Protein AF-A0A6C0C9S0-F1 (afdb_monomer_lite)

Foldseek 3Di:
DDPDDPVNVQVVLVPDPAPVVLVVQLPPDPVSVVCNLVHQGADEDECVVCVPPPSLLSYLAYEDEDQDQDDDLSHQAYEYEQPRADAHPDDRPNHPHYYYHNNHDDDHPDDD

Structure (mmCIF, N/CA/C/O backbone):
data_AF-A0A6C0C9S0-F1
#
_entry.id   AF-A0A6C0C9S0-F1
#
loop_
_atom_site.group_PDB
_atom_site.id
_atom_site.type_symbol
_atom_site.label_atom_id
_atom_site.label_alt_id
_atom_site.label_comp_id
_atom_site.label_asym_id
_atom_site.label_entity_id
_atom_site.label_seq_id
_atom_site.pdbx_PDB_ins_code
_atom_site.Cartn_x
_atom_site.Cartn_y
_atom_site.Cartn_z
_atom_site.occupancy
_atom_site.B_iso_or_equiv
_atom_site.auth_seq_id
_atom_site.auth_comp_id
_atom_site.auth_asym_id
_atom_site.auth_atom_id
_atom_site.pdbx_PDB_model_num
ATOM 1 N N . MET A 1 1 ? -24.885 -0.537 30.650 1.00 40.78 1 MET A N 1
ATOM 2 C CA . MET A 1 1 ? -24.247 -0.160 29.371 1.00 40.78 1 MET A CA 1
ATOM 3 C C . MET A 1 1 ? -23.086 -1.124 29.166 1.00 40.78 1 MET A C 1
ATOM 5 O O . MET A 1 1 ? -22.119 -1.033 29.907 1.00 40.78 1 MET A O 1
ATOM 9 N N . LEU A 1 2 ? -23.234 -2.134 28.303 1.00 43.31 2 LEU A N 1
ATOM 10 C CA . LEU A 1 2 ? -22.177 -3.126 28.064 1.00 43.31 2 LEU A CA 1
ATOM 11 C C . LEU A 1 2 ? -20.999 -2.413 27.387 1.00 43.31 2 LEU A C 1
ATOM 13 O O . LEU A 1 2 ? -21.129 -1.964 26.250 1.00 43.31 2 LEU A O 1
ATOM 17 N N . SER A 1 3 ? -19.872 -2.255 28.081 1.00 62.19 3 SER A N 1
ATOM 18 C CA . SER A 1 3 ? -18.645 -1.822 27.422 1.00 62.19 3 SER A CA 1
ATOM 19 C C . SER A 1 3 ? -18.107 -3.009 26.624 1.00 62.19 3 SER A C 1
ATOM 21 O O . SER A 1 3 ? -17.521 -3.933 27.179 1.00 62.19 3 SER A O 1
ATOM 23 N N . LEU A 1 4 ? -18.309 -3.009 25.304 1.00 68.12 4 LEU A N 1
ATOM 24 C CA . LEU A 1 4 ? -17.503 -3.883 24.453 1.00 68.12 4 LEU A CA 1
ATOM 25 C C . LEU A 1 4 ? -16.033 -3.494 24.654 1.00 68.12 4 LEU A C 1
ATOM 27 O O . LEU A 1 4 ? -15.679 -2.307 24.574 1.00 68.12 4 LEU A O 1
ATOM 31 N N . CYS A 1 5 ? -15.181 -4.479 24.941 1.00 84.81 5 CYS A N 1
ATOM 32 C CA . CYS A 1 5 ? -13.749 -4.234 24.974 1.00 84.81 5 CYS A CA 1
ATOM 33 C C 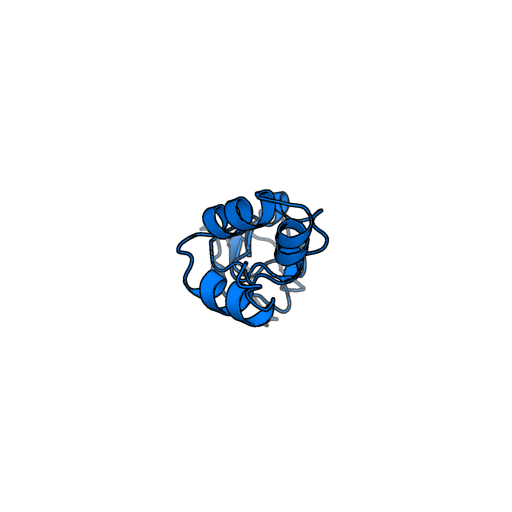. CYS A 1 5 ? -13.261 -3.918 23.552 1.00 84.81 5 CYS A C 1
ATOM 35 O O . CYS A 1 5 ? -13.879 -4.292 22.551 1.00 84.81 5 CYS A O 1
ATOM 37 N N . GLN A 1 6 ? -12.161 -3.172 23.465 1.00 84.69 6 GLN A N 1
ATOM 38 C CA . GLN A 1 6 ? -11.611 -2.725 22.188 1.00 84.69 6 GLN A CA 1
ATOM 39 C C . GLN A 1 6 ? -11.316 -3.900 21.244 1.00 84.69 6 GLN A C 1
ATOM 41 O O . GLN A 1 6 ? -11.568 -3.792 20.047 1.00 84.69 6 GLN A O 1
ATOM 46 N N . ASP A 1 7 ? -10.865 -5.024 21.794 1.00 87.19 7 ASP A N 1
ATOM 47 C CA . ASP A 1 7 ? -10.511 -6.216 21.026 1.00 87.19 7 ASP A CA 1
ATOM 48 C C . ASP A 1 7 ? -11.737 -6.864 20.374 1.00 87.19 7 ASP A C 1
ATOM 50 O O . ASP A 1 7 ? -11.671 -7.271 19.217 1.00 87.19 7 ASP A O 1
ATOM 54 N N . THR A 1 8 ? -12.892 -6.875 21.053 1.00 90.44 8 THR A N 1
ATOM 55 C CA . THR A 1 8 ? -14.149 -7.349 20.454 1.00 90.44 8 THR A CA 1
ATOM 56 C C . THR A 1 8 ? -14.569 -6.475 19.277 1.00 90.44 8 THR A C 1
ATOM 58 O O . THR A 1 8 ? -15.018 -6.996 18.260 1.00 90.44 8 THR A O 1
ATOM 61 N N . ILE A 1 9 ? -14.406 -5.151 19.378 1.00 90.12 9 ILE A N 1
ATOM 62 C CA . ILE A 1 9 ? -14.754 -4.239 18.277 1.00 90.12 9 ILE A CA 1
ATOM 63 C C . ILE A 1 9 ? -13.817 -4.460 17.087 1.00 90.12 9 ILE A C 1
ATOM 65 O O . ILE A 1 9 ? -14.289 -4.496 15.955 1.00 90.12 9 ILE A O 1
ATOM 69 N N . LEU A 1 10 ? -12.514 -4.637 17.330 1.00 91.00 10 LEU A N 1
ATOM 70 C CA . LEU A 1 10 ? -11.552 -4.951 16.270 1.00 91.00 10 LEU A CA 1
ATOM 71 C C . LEU A 1 10 ? -11.890 -6.281 15.590 1.00 91.00 10 LEU A C 1
ATOM 73 O O . LEU A 1 10 ? -11.921 -6.335 14.366 1.00 91.00 10 LEU A O 1
ATOM 77 N N . TYR A 1 11 ? -12.230 -7.312 16.367 1.00 91.69 11 TYR A N 1
ATOM 78 C CA . TYR A 1 11 ? -12.656 -8.604 15.832 1.00 91.69 11 TYR A CA 1
ATOM 79 C C . TYR A 1 11 ? -13.911 -8.484 14.958 1.00 91.69 11 TYR A C 1
ATOM 81 O O . TYR A 1 11 ? -13.922 -8.980 13.836 1.00 91.69 11 TYR A O 1
ATOM 89 N N . ILE A 1 12 ? -14.945 -7.771 15.421 1.00 91.31 12 ILE A N 1
ATOM 90 C CA . ILE A 1 12 ? -16.156 -7.512 14.623 1.00 91.31 12 ILE A CA 1
ATOM 91 C C . ILE A 1 12 ? -15.811 -6.723 13.352 1.00 91.31 12 ILE A C 1
ATOM 93 O O . ILE A 1 12 ? -16.332 -7.023 12.278 1.00 91.31 12 ILE A O 1
ATOM 97 N N . ALA A 1 13 ? -14.918 -5.736 13.454 1.00 92.44 13 ALA A N 1
ATOM 98 C CA . ALA A 1 13 ? -14.524 -4.900 12.329 1.00 92.44 13 ALA A CA 1
ATOM 99 C C . ALA A 1 13 ? -13.803 -5.676 11.215 1.00 92.44 13 ALA A C 1
ATOM 101 O O . ALA A 1 13 ? -13.809 -5.215 10.075 1.00 92.44 13 ALA A O 1
ATOM 102 N N . GLU A 1 14 ? -13.218 -6.845 11.493 1.00 93.19 14 GLU A N 1
ATOM 103 C CA . GLU A 1 14 ? -12.652 -7.711 10.448 1.00 93.19 14 GLU A CA 1
ATOM 104 C C . GLU A 1 14 ? -13.711 -8.336 9.534 1.00 93.19 14 GLU A C 1
ATOM 106 O O . GLU A 1 14 ? -13.411 -8.661 8.388 1.00 93.19 14 GLU A O 1
ATOM 111 N N . TYR A 1 15 ? -14.962 -8.416 9.988 1.00 93.62 15 TYR A N 1
ATOM 112 C CA . TYR A 1 15 ? -16.089 -8.896 9.185 1.00 93.62 15 TYR A CA 1
ATOM 113 C C . TYR A 1 15 ? -16.831 -7.771 8.448 1.00 93.62 15 TYR A C 1
ATOM 115 O O . TYR A 1 15 ? -17.810 -8.039 7.750 1.00 93.62 15 TYR A O 1
ATOM 123 N N . LEU A 1 16 ? -16.390 -6.512 8.578 1.00 93.69 16 LEU A N 1
ATOM 124 C CA . LEU A 1 16 ? -16.966 -5.412 7.807 1.00 93.69 16 LEU A CA 1
ATOM 125 C C . LEU A 1 16 ? -16.566 -5.524 6.325 1.00 93.69 16 LEU A C 1
ATOM 127 O O . LEU A 1 16 ? -15.377 -5.681 6.031 1.00 93.69 16 LEU A O 1
ATOM 131 N N . PRO A 1 17 ? -17.527 -5.418 5.387 1.00 89.69 17 PRO A N 1
ATOM 132 C CA . PRO A 1 17 ? -17.298 -5.796 3.996 1.00 89.69 17 PRO A CA 1
ATOM 133 C C . PRO A 1 17 ? -16.407 -4.812 3.230 1.00 89.69 17 PRO A C 1
ATOM 135 O O . PRO A 1 17 ? -15.730 -5.217 2.284 1.00 89.69 17 PRO A O 1
ATOM 138 N N . SER A 1 18 ? -16.372 -3.532 3.613 1.00 93.56 18 SER A N 1
ATOM 139 C CA . SER A 1 18 ? -15.561 -2.524 2.930 1.00 93.56 18 SER A CA 1
ATOM 140 C C . SER A 1 18 ? -14.743 -1.644 3.878 1.00 93.56 18 SER A C 1
ATOM 142 O O . SER A 1 18 ? -15.046 -1.474 5.060 1.00 93.56 18 SER A O 1
ATOM 14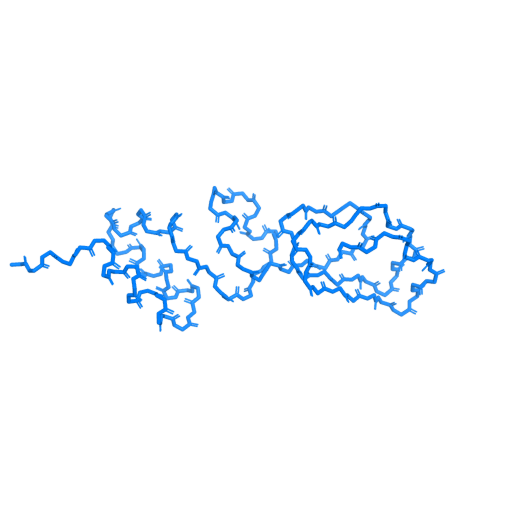4 N N . ASN A 1 19 ? -13.708 -1.001 3.325 1.00 94.25 19 ASN A N 1
ATOM 145 C CA . ASN A 1 19 ? -12.947 0.027 4.040 1.00 94.25 19 ASN A CA 1
ATOM 146 C C . ASN A 1 19 ? -13.849 1.191 4.489 1.00 94.25 19 ASN A C 1
ATOM 148 O O . ASN A 1 19 ? -13.599 1.779 5.539 1.00 94.25 19 ASN A O 1
ATOM 152 N N . ASN A 1 20 ? -14.899 1.502 3.719 1.00 94.06 20 ASN A N 1
ATOM 153 C CA . ASN A 1 20 ? -15.843 2.571 4.035 1.00 94.06 20 ASN A CA 1
ATOM 154 C C . ASN A 1 20 ? -16.657 2.249 5.286 1.00 94.06 20 ASN A C 1
ATOM 156 O O . ASN A 1 20 ? -16.859 3.137 6.105 1.00 94.06 20 ASN A O 1
ATOM 160 N N . ASP A 1 21 ? -17.040 0.988 5.487 1.00 95.56 21 ASP A N 1
ATOM 161 C CA . ASP A 1 21 ? -17.753 0.566 6.698 1.00 95.56 21 ASP A CA 1
ATOM 162 C C . ASP A 1 21 ? -16.859 0.702 7.936 1.00 95.56 21 ASP A C 1
ATOM 164 O O . ASP A 1 21 ? -17.294 1.201 8.975 1.00 95.56 21 ASP A O 1
ATOM 168 N N . LYS A 1 22 ? -15.570 0.342 7.813 1.00 95.69 22 LYS A N 1
ATOM 169 C CA . LYS A 1 22 ? -14.577 0.559 8.880 1.00 95.69 22 LYS A CA 1
ATOM 170 C C . LYS A 1 22 ? -14.402 2.056 9.179 1.00 95.69 22 LYS A C 1
ATOM 172 O O . LYS A 1 22 ? -14.333 2.452 10.343 1.00 95.69 22 LYS A O 1
ATOM 177 N N . MET A 1 23 ? -14.364 2.905 8.149 1.00 93.69 23 MET A N 1
ATOM 178 C CA . MET A 1 23 ? -14.286 4.363 8.321 1.00 93.69 23 MET A CA 1
ATOM 179 C C . MET A 1 23 ? -15.550 4.932 8.977 1.00 93.69 23 MET A C 1
ATOM 181 O O . MET A 1 23 ? -15.437 5.710 9.927 1.00 93.69 23 MET A O 1
ATOM 185 N N . ALA A 1 24 ? -16.735 4.494 8.549 1.00 95.81 24 ALA A N 1
ATOM 186 C CA . ALA A 1 24 ? -18.005 4.883 9.149 1.00 95.81 24 ALA A CA 1
ATOM 187 C C . ALA A 1 24 ? -18.048 4.504 10.634 1.00 95.81 24 ALA A C 1
ATOM 189 O O . ALA A 1 24 ? -18.330 5.367 11.464 1.00 95.81 24 ALA A O 1
ATOM 190 N N . LEU A 1 25 ? -17.649 3.275 10.986 1.00 93.50 25 LEU A N 1
ATOM 191 C CA . LEU A 1 25 ? -17.524 2.842 12.379 1.00 93.50 25 LEU A CA 1
ATOM 192 C C . LEU A 1 25 ? -16.605 3.774 13.183 1.00 93.50 25 LEU A C 1
ATOM 194 O O . LEU A 1 25 ? -16.971 4.192 14.281 1.00 93.50 25 LEU A O 1
ATOM 198 N N . SER A 1 26 ? -15.444 4.148 12.631 1.00 94.12 26 SER A N 1
ATOM 199 C CA . SER A 1 26 ? -14.513 5.056 13.317 1.00 94.12 26 SER A CA 1
ATOM 200 C C . SER A 1 26 ? -15.072 6.472 13.512 1.00 94.12 26 SER A C 1
ATOM 202 O O . SER A 1 26 ? -14.781 7.113 14.516 1.00 94.12 26 SER A O 1
ATOM 204 N N . SER A 1 27 ? -15.942 6.946 12.617 1.00 94.56 27 SER A N 1
ATOM 205 C CA . SER A 1 27 ? -16.511 8.299 12.688 1.00 94.56 27 SER A CA 1
ATOM 206 C C . SER A 1 27 ? -17.593 8.498 13.759 1.00 94.56 27 SER A C 1
ATOM 208 O O . SER A 1 27 ? -17.990 9.633 14.010 1.00 94.56 27 SER A O 1
ATOM 210 N N . ILE A 1 28 ? -18.061 7.430 14.417 1.00 93.69 28 ILE A N 1
ATOM 211 C CA . ILE A 1 28 ? -19.197 7.498 15.355 1.00 93.69 28 ILE A CA 1
ATOM 212 C C . ILE A 1 28 ? -18.880 8.345 16.596 1.00 93.69 28 ILE A C 1
ATOM 214 O O . ILE A 1 28 ? -19.728 9.100 17.070 1.00 93.69 28 ILE A O 1
ATOM 218 N N . CYS A 1 29 ? -17.687 8.191 17.176 1.00 92.00 29 CYS A N 1
ATOM 219 C CA . CYS A 1 29 ? -17.276 8.947 18.360 1.00 92.00 29 CYS A CA 1
ATOM 220 C C . CYS A 1 29 ? -15.755 8.953 18.526 1.00 92.00 29 CYS A C 1
ATOM 222 O O . CYS A 1 29 ? -15.060 8.129 17.941 1.00 92.00 29 CYS A O 1
ATOM 224 N N . ILE A 1 30 ? -15.237 9.815 19.406 1.00 90.38 30 ILE A N 1
ATOM 225 C CA . ILE A 1 30 ? -13.791 9.959 19.664 1.00 90.38 30 ILE A CA 1
ATOM 226 C C . ILE A 1 30 ? -13.128 8.617 20.014 1.00 90.38 30 ILE A C 1
ATOM 228 O O . ILE A 1 30 ? -12.047 8.311 19.521 1.00 90.38 30 ILE A O 1
ATOM 232 N N . LYS A 1 31 ? -13.780 7.778 20.834 1.00 90.19 31 LYS A N 1
ATOM 233 C CA . LYS A 1 31 ? -13.247 6.451 21.184 1.00 90.19 31 LYS A CA 1
ATOM 234 C C . LYS A 1 31 ? -13.133 5.548 19.950 1.00 90.19 31 LYS A C 1
ATOM 236 O O . LYS A 1 31 ? -12.122 4.865 19.802 1.00 90.19 31 LYS A O 1
ATOM 241 N N . MET A 1 32 ? -14.139 5.559 19.074 1.00 91.62 32 MET A N 1
ATOM 242 C CA . MET A 1 32 ? -14.134 4.785 17.829 1.00 91.62 32 MET A CA 1
ATOM 243 C C . MET A 1 32 ? -13.161 5.363 16.796 1.00 91.62 32 MET A C 1
ATOM 245 O O . MET A 1 32 ? -12.547 4.593 16.062 1.00 91.62 32 MET A O 1
ATOM 249 N N . ASP A 1 33 ? -12.941 6.680 16.785 1.00 93.62 33 ASP A N 1
ATOM 250 C CA . ASP A 1 33 ? -12.011 7.340 15.859 1.00 93.62 33 ASP A CA 1
ATOM 251 C C . ASP A 1 33 ? -10.595 6.783 16.014 1.00 93.62 33 ASP A C 1
ATOM 253 O O . ASP A 1 33 ? -9.902 6.539 15.028 1.00 93.62 33 ASP A O 1
ATOM 257 N N . THR A 1 34 ? -10.199 6.451 17.247 1.00 93.88 34 THR A N 1
ATOM 258 C CA . THR A 1 34 ? -8.898 5.822 17.521 1.00 93.88 34 THR A CA 1
ATOM 259 C C . THR A 1 34 ? -8.712 4.460 16.842 1.00 93.88 34 THR A C 1
ATOM 261 O O . THR A 1 34 ? -7.576 4.018 16.655 1.00 93.88 34 THR A O 1
ATOM 264 N N . LEU A 1 35 ? -9.793 3.781 16.446 1.00 93.69 35 LEU A N 1
ATOM 265 C CA . LEU A 1 35 ? -9.723 2.461 15.822 1.00 93.69 35 LEU A CA 1
ATOM 266 C C . LEU A 1 35 ? -9.203 2.511 14.385 1.00 93.69 35 LEU A C 1
ATOM 268 O O . LEU A 1 35 ? -8.618 1.525 13.941 1.00 93.69 35 LEU A O 1
ATOM 272 N N . LYS A 1 36 ? -9.305 3.648 13.680 1.00 95.00 36 LYS A N 1
ATOM 273 C CA . LYS A 1 36 ? -8.778 3.780 12.306 1.00 95.00 36 LYS A CA 1
ATOM 274 C C . LYS A 1 36 ? -7.271 3.518 12.213 1.00 95.00 36 LYS A C 1
ATOM 276 O O . LYS A 1 36 ? -6.783 3.008 11.212 1.00 95.00 36 LYS A O 1
ATOM 281 N N . TYR A 1 37 ? -6.539 3.783 13.297 1.00 95.62 37 TYR A N 1
ATOM 282 C CA . TYR A 1 37 ? -5.104 3.505 13.395 1.00 95.62 37 TYR A CA 1
ATOM 283 C C . TYR A 1 37 ? -4.785 2.025 13.658 1.00 95.62 37 TYR A C 1
ATOM 285 O O . TYR A 1 37 ? -3.631 1.621 13.529 1.00 95.62 37 TYR A O 1
ATOM 293 N N . LYS A 1 38 ? -5.786 1.219 14.031 1.00 94.69 38 LYS A N 1
ATOM 294 C CA . LYS A 1 38 ? -5.646 -0.208 14.363 1.00 94.69 38 LYS A CA 1
ATOM 295 C C . LYS A 1 38 ? -6.295 -1.136 13.338 1.00 94.69 38 LYS A C 1
ATOM 297 O O . LYS A 1 38 ? -5.896 -2.291 13.248 1.00 94.69 38 LYS A O 1
ATOM 302 N N . PHE A 1 39 ? -7.279 -0.656 12.583 1.00 95.56 39 PHE A N 1
ATOM 303 C CA . PHE A 1 39 ? -7.925 -1.449 11.544 1.00 95.56 39 PHE A CA 1
ATOM 304 C C . PHE A 1 39 ? -6.945 -1.858 10.457 1.00 95.56 39 PHE A C 1
ATOM 306 O O . PHE A 1 39 ? -6.120 -1.051 10.034 1.00 95.56 39 PHE A O 1
ATOM 313 N N . ILE A 1 40 ? -7.109 -3.083 9.960 1.00 94.62 40 ILE A N 1
ATOM 314 C CA . ILE A 1 40 ? -6.498 -3.534 8.714 1.00 94.62 40 ILE A CA 1
ATOM 315 C C . ILE A 1 40 ? -7.500 -3.326 7.579 1.00 94.62 40 ILE A C 1
ATOM 317 O O . ILE A 1 40 ? -8.642 -3.780 7.641 1.00 94.62 40 ILE A O 1
ATOM 321 N N . TYR A 1 41 ? -7.089 -2.625 6.529 1.00 96.62 41 TYR A N 1
ATOM 32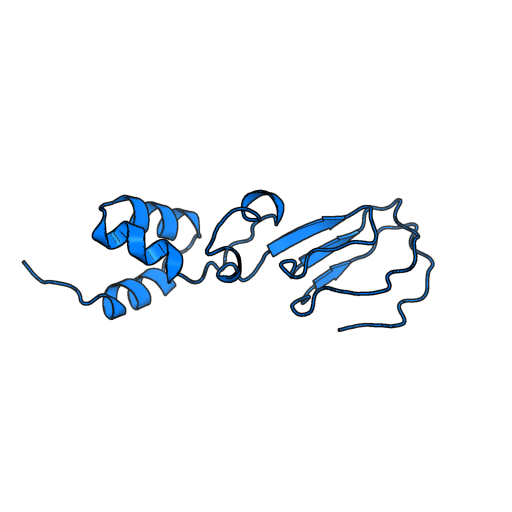2 C CA . TYR A 1 41 ? -7.955 -2.277 5.405 1.00 96.62 41 TYR A CA 1
ATOM 323 C C . TYR A 1 41 ? -7.660 -3.194 4.219 1.00 96.62 41 TYR A C 1
ATOM 325 O O . TYR A 1 41 ? -6.591 -3.121 3.610 1.00 96.62 41 TYR A O 1
ATOM 333 N N . HIS A 1 42 ? -8.609 -4.071 3.899 1.00 94.56 42 HIS A N 1
ATOM 334 C CA . HIS A 1 42 ? -8.471 -5.073 2.837 1.00 94.56 42 HIS A CA 1
ATOM 335 C C . HIS A 1 42 ? -8.989 -4.594 1.474 1.00 94.56 42 HIS A C 1
ATOM 337 O O . HIS A 1 42 ? -8.685 -5.197 0.451 1.00 94.56 42 HIS A O 1
ATOM 343 N N . GLY A 1 43 ? -9.747 -3.498 1.422 1.00 95.25 43 GLY A N 1
ATOM 344 C CA . GLY A 1 43 ? -10.216 -2.947 0.153 1.00 95.25 43 GLY A CA 1
ATOM 345 C C . GLY A 1 43 ? -9.085 -2.335 -0.678 1.00 95.25 43 GLY A C 1
ATOM 346 O O . GLY A 1 43 ? -8.102 -1.822 -0.135 1.00 95.25 43 GLY A O 1
ATOM 347 N N . ARG A 1 44 ? -9.271 -2.339 -2.003 1.00 95.50 44 ARG A N 1
ATOM 348 C CA . ARG A 1 44 ? -8.418 -1.626 -2.963 1.00 95.50 44 ARG A CA 1
ATOM 349 C C . ARG A 1 44 ? -8.396 -0.128 -2.654 1.00 95.50 44 ARG A C 1
ATOM 351 O O . ARG A 1 44 ? -9.448 0.492 -2.530 1.00 95.50 44 ARG A O 1
ATOM 358 N N . VAL A 1 45 ? -7.202 0.455 -2.626 1.00 97.25 45 VAL A N 1
ATOM 359 C CA . VAL A 1 45 ? -6.997 1.905 -2.499 1.00 97.25 45 VAL A CA 1
ATOM 360 C C . VAL A 1 45 ? -5.843 2.362 -3.388 1.00 97.25 45 VAL A C 1
ATOM 362 O O . VAL A 1 45 ? -4.940 1.572 -3.668 1.00 97.25 45 VAL A O 1
ATOM 365 N N . TYR A 1 46 ? -5.843 3.615 -3.846 1.00 97.06 46 TYR A N 1
ATOM 366 C CA . TYR A 1 46 ? -4.697 4.160 -4.572 1.00 97.06 46 TYR A CA 1
ATOM 367 C C . TYR A 1 46 ? -3.702 4.819 -3.620 1.00 97.06 46 TYR A C 1
ATOM 369 O O . TYR A 1 46 ? -4.089 5.512 -2.685 1.00 97.06 46 TYR A O 1
ATOM 377 N N . ALA A 1 47 ? -2.406 4.651 -3.894 1.00 96.19 47 ALA A N 1
ATOM 378 C CA . ALA A 1 47 ? -1.336 5.192 -3.053 1.00 96.19 47 ALA A CA 1
ATOM 379 C C . ALA A 1 47 ? -1.471 6.706 -2.798 1.00 96.19 47 ALA A C 1
ATOM 381 O O . ALA A 1 47 ? -1.294 7.150 -1.668 1.00 96.19 47 ALA A O 1
ATOM 382 N N . LYS A 1 48 ? -1.850 7.475 -3.828 1.00 94.44 48 LYS A N 1
ATOM 383 C CA . LYS A 1 48 ? -2.044 8.932 -3.750 1.00 94.44 48 LYS A CA 1
ATOM 384 C C . LYS A 1 48 ? -3.131 9.351 -2.750 1.00 94.44 48 LYS A C 1
ATOM 386 O O . LYS A 1 48 ? -3.045 10.424 -2.172 1.00 94.44 48 LYS A O 1
ATOM 391 N N . ASP A 1 49 ? -4.136 8.502 -2.528 1.00 96.00 49 ASP A N 1
ATOM 392 C CA . ASP A 1 49 ? -5.272 8.829 -1.660 1.00 96.00 49 ASP A CA 1
ATOM 393 C C . ASP A 1 49 ? -4.903 8.662 -0.175 1.00 96.00 49 ASP A C 1
ATOM 395 O O . ASP A 1 49 ? -5.577 9.191 0.704 1.00 96.00 49 ASP A O 1
ATOM 399 N N . ILE A 1 50 ? -3.826 7.920 0.113 1.00 96.50 50 ILE A N 1
ATOM 400 C CA . ILE A 1 50 ? -3.435 7.536 1.475 1.00 96.50 50 ILE A CA 1
ATOM 401 C C . ILE A 1 50 ? -2.016 7.961 1.857 1.00 96.50 50 ILE A C 1
ATOM 403 O O . ILE A 1 50 ? -1.607 7.738 2.993 1.00 96.50 50 ILE A O 1
ATOM 407 N N . GLU A 1 51 ? -1.239 8.560 0.954 1.00 95.44 51 GLU A N 1
ATOM 408 C CA . GLU A 1 51 ? 0.190 8.839 1.172 1.00 95.44 51 GLU A CA 1
ATOM 409 C C . GLU A 1 51 ? 0.472 9.712 2.408 1.00 95.44 51 GLU A C 1
ATOM 411 O O . GLU A 1 51 ? 1.506 9.542 3.067 1.00 95.44 51 GLU A O 1
ATOM 416 N N . ASN A 1 52 ? -0.489 10.572 2.757 1.00 96.19 52 ASN A N 1
ATOM 417 C CA . ASN A 1 52 ? -0.428 11.507 3.879 1.00 96.19 52 ASN A CA 1
ATOM 418 C C . ASN A 1 52 ? -1.078 10.969 5.166 1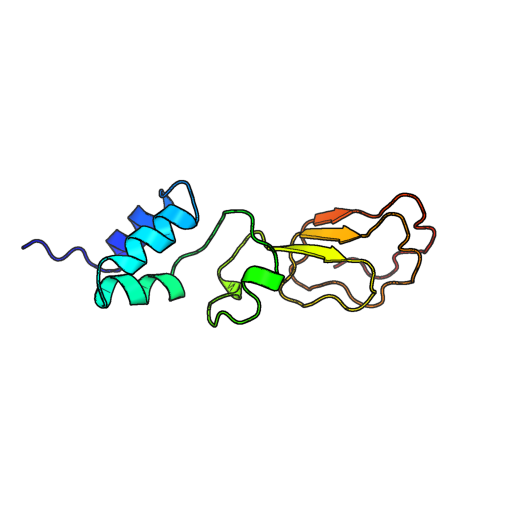.00 96.19 52 ASN A C 1
ATOM 420 O O . ASN A 1 52 ? -1.065 11.647 6.192 1.00 96.19 52 ASN A O 1
ATOM 424 N N . LEU A 1 53 ? -1.635 9.754 5.151 1.00 96.31 53 LEU A N 1
ATOM 425 C CA . LEU A 1 53 ? -2.218 9.143 6.344 1.00 96.31 53 LEU A CA 1
ATOM 426 C C . LEU A 1 53 ? -1.122 8.534 7.222 1.00 96.31 53 LEU A C 1
ATOM 428 O O . LEU A 1 53 ? -0.273 7.773 6.755 1.00 96.31 53 LEU A O 1
ATOM 432 N N . SER A 1 54 ? -1.181 8.791 8.529 1.00 96.94 54 SER A N 1
ATOM 433 C CA . SER A 1 54 ? -0.264 8.174 9.498 1.00 96.94 54 SER A CA 1
ATOM 434 C C . SER A 1 54 ? -0.433 6.651 9.590 1.00 96.94 54 SER A C 1
ATOM 436 O O . SER A 1 54 ? 0.520 5.944 9.898 1.00 96.94 54 SER A O 1
ATOM 438 N N . TYR A 1 55 ? -1.618 6.136 9.252 1.00 96.94 55 TYR A N 1
ATOM 439 C CA . TYR A 1 55 ? -1.957 4.709 9.228 1.00 96.94 55 TYR A CA 1
ATOM 440 C C . TYR A 1 55 ? -1.930 4.097 7.816 1.00 96.94 55 TYR A C 1
ATOM 442 O O . TYR A 1 55 ? -2.480 3.021 7.591 1.00 96.94 55 TYR A O 1
ATOM 450 N N . LYS A 1 56 ? -1.275 4.746 6.842 1.00 96.75 56 LYS A N 1
ATOM 451 C CA . LYS A 1 56 ? -1.208 4.275 5.443 1.00 96.75 56 LYS A CA 1
ATOM 452 C C . LYS A 1 56 ? -0.707 2.839 5.270 1.00 96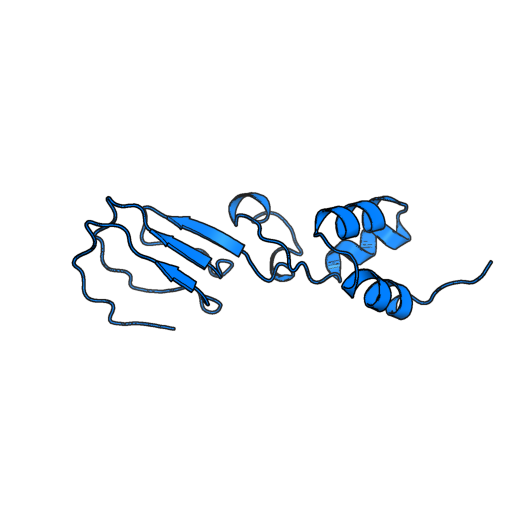.75 56 LYS A C 1
ATOM 454 O O . LYS A 1 56 ? -1.112 2.152 4.340 1.00 96.75 56 LYS A O 1
ATOM 459 N N . TYR A 1 57 ? 0.129 2.350 6.182 1.00 96.38 57 TYR A N 1
ATOM 460 C CA . TYR A 1 57 ? 0.652 0.983 6.126 1.00 96.38 57 TYR A CA 1
ATOM 461 C C . TYR A 1 57 ? -0.354 -0.100 6.541 1.00 96.38 57 TYR A C 1
ATOM 463 O O . TYR A 1 57 ? -0.078 -1.284 6.318 1.00 96.38 57 TYR A O 1
ATOM 471 N N . ASN A 1 58 ? -1.514 0.293 7.077 1.00 96.44 58 ASN A N 1
ATOM 472 C CA . ASN A 1 58 ? -2.603 -0.609 7.443 1.00 96.44 58 ASN A CA 1
ATOM 473 C C . ASN A 1 58 ? -3.439 -1.063 6.234 1.00 96.44 58 ASN A C 1
ATOM 475 O O . ASN A 1 58 ? -4.241 -1.990 6.352 1.00 96.44 58 ASN A O 1
ATOM 479 N N . PHE A 1 59 ? -3.264 -0.433 5.069 1.00 97.06 59 PHE A N 1
ATOM 480 C CA . PHE A 1 59 ? -3.910 -0.845 3.827 1.00 97.06 59 PHE A CA 1
ATOM 481 C C . PHE A 1 59 ? -3.143 -2.007 3.192 1.00 97.06 59 PHE A C 1
ATOM 483 O O . PHE A 1 59 ? -1.944 -1.914 2.925 1.00 97.06 59 PHE A O 1
ATOM 490 N N . LYS A 1 60 ? -3.835 -3.127 2.961 1.00 95.38 60 LYS A N 1
ATOM 491 C CA . LYS A 1 60 ? -3.246 -4.353 2.402 1.00 95.38 60 LYS A CA 1
ATOM 492 C C . LYS A 1 60 ? -3.071 -4.291 0.888 1.00 95.38 60 LYS A C 1
ATOM 494 O O . LYS A 1 60 ? -2.083 -4.811 0.386 1.00 95.38 60 LYS A O 1
ATOM 499 N N . HIS A 1 61 ? -3.999 -3.647 0.181 1.00 96.88 61 HIS A N 1
ATOM 500 C CA . HIS A 1 61 ? -4.042 -3.627 -1.282 1.00 96.88 61 HIS A CA 1
ATOM 501 C C . HIS A 1 61 ? -3.943 -2.193 -1.809 1.00 96.88 61 HIS A C 1
ATOM 503 O O . HIS A 1 61 ? -4.938 -1.550 -2.152 1.00 96.88 61 HIS A O 1
ATOM 509 N N . VAL A 1 62 ? -2.709 -1.691 -1.851 1.00 98.00 62 VAL A N 1
ATOM 510 C CA . VAL A 1 62 ? -2.371 -0.348 -2.337 1.00 98.00 62 VAL A CA 1
ATOM 511 C C . VAL A 1 62 ? -1.913 -0.401 -3.791 1.00 98.00 62 VAL A C 1
ATOM 513 O O . VAL A 1 62 ? -0.864 -0.980 -4.096 1.00 98.00 62 VAL A O 1
ATOM 516 N N . PHE A 1 63 ? -2.684 0.244 -4.661 1.00 97.62 63 PHE A N 1
ATOM 517 C CA . PHE A 1 63 ? -2.478 0.291 -6.101 1.00 97.62 63 PHE A CA 1
ATOM 518 C C . PHE A 1 63 ? -1.769 1.569 -6.539 1.00 97.62 63 PHE A C 1
ATOM 520 O O . PHE A 1 63 ? -2.052 2.670 -6.050 1.00 97.62 63 PHE A O 1
ATOM 527 N N . ARG A 1 64 ? -0.906 1.437 -7.543 1.00 96.25 64 ARG A N 1
ATOM 528 C CA . ARG A 1 64 ? -0.338 2.568 -8.273 1.00 96.25 64 ARG A CA 1
ATOM 529 C C . ARG A 1 64 ? -0.279 2.257 -9.760 1.00 96.25 64 ARG A C 1
ATOM 531 O O . ARG A 1 64 ? 0.202 1.202 -10.154 1.00 96.25 64 ARG A O 1
ATOM 538 N N . ARG A 1 65 ? -0.706 3.230 -10.565 1.00 94.62 65 ARG A N 1
ATOM 539 C CA . ARG A 1 65 ? -0.360 3.299 -11.984 1.00 94.62 65 ARG A CA 1
ATOM 540 C C . ARG A 1 65 ? 0.846 4.204 -12.136 1.00 94.62 65 ARG A C 1
ATOM 542 O O . ARG A 1 65 ? 0.816 5.327 -11.629 1.00 94.62 65 ARG A O 1
ATOM 549 N N . ALA A 1 66 ? 1.914 3.706 -12.738 1.00 91.94 66 ALA A N 1
ATOM 550 C CA . ALA A 1 66 ? 3.171 4.429 -12.845 1.00 91.94 66 ALA A CA 1
ATOM 551 C C . ALA A 1 66 ? 3.603 4.588 -14.302 1.00 91.94 66 ALA A C 1
ATOM 553 O O . ALA A 1 66 ? 3.469 3.682 -15.115 1.00 91.94 66 ALA A O 1
ATOM 554 N N . SER A 1 67 ? 4.175 5.747 -14.595 1.00 89.31 67 SER A N 1
ATOM 555 C CA . SER A 1 67 ? 4.906 6.041 -15.829 1.00 89.31 67 SER A CA 1
ATOM 556 C C . SER A 1 67 ? 6.375 6.372 -15.543 1.00 89.31 67 SER A C 1
ATOM 558 O O . SER A 1 67 ? 7.096 6.827 -16.420 1.00 89.31 67 SER A O 1
ATOM 560 N N . CYS A 1 68 ? 6.831 6.179 -14.299 1.00 86.44 68 CYS A N 1
ATOM 561 C CA . CYS A 1 68 ? 8.170 6.538 -13.852 1.00 86.44 68 CYS A CA 1
ATOM 562 C C . CYS A 1 68 ? 8.804 5.428 -13.010 1.00 86.44 68 CYS A C 1
ATOM 564 O O . CYS A 1 68 ? 8.113 4.639 -12.368 1.00 86.44 68 CYS A O 1
ATOM 566 N N . LYS A 1 69 ? 10.140 5.413 -12.971 1.00 84.69 69 LYS A N 1
ATOM 567 C CA . LYS A 1 69 ? 10.944 4.389 -12.282 1.00 84.69 69 LYS A CA 1
ATOM 568 C C . LYS A 1 69 ? 10.975 4.495 -10.751 1.00 84.69 69 LYS A C 1
ATOM 570 O O . LYS A 1 69 ? 11.383 3.548 -10.090 1.00 84.69 69 LYS A O 1
ATOM 575 N N . ILE A 1 70 ? 10.586 5.638 -10.175 1.00 84.94 70 ILE A N 1
ATOM 576 C CA . ILE A 1 70 ? 10.605 5.853 -8.718 1.00 84.94 70 ILE A CA 1
ATOM 577 C C . ILE A 1 70 ? 9.236 5.497 -8.140 1.00 84.94 70 ILE A C 1
ATOM 579 O O . ILE A 1 70 ? 8.257 6.240 -8.290 1.00 84.94 70 ILE A O 1
ATOM 583 N N . ILE A 1 71 ? 9.183 4.367 -7.439 1.00 88.88 71 ILE A N 1
ATOM 584 C CA . ILE A 1 71 ? 7.972 3.840 -6.813 1.00 88.88 71 ILE A CA 1
ATOM 585 C C . ILE A 1 71 ? 8.121 3.904 -5.291 1.00 88.88 71 ILE A C 1
ATOM 587 O O . ILE A 1 71 ? 9.169 3.579 -4.746 1.00 88.88 71 ILE A O 1
ATOM 591 N N . SER A 1 72 ? 7.070 4.352 -4.603 1.00 90.50 72 SER A N 1
ATOM 592 C CA . SER A 1 72 ? 7.036 4.385 -3.137 1.00 90.50 72 SER A CA 1
ATOM 593 C C . SER A 1 72 ? 6.965 2.969 -2.558 1.00 90.50 72 SER A C 1
ATOM 595 O O . SER A 1 72 ? 6.207 2.140 -3.063 1.00 90.50 72 SER A O 1
ATOM 597 N N . ASP A 1 73 ? 7.657 2.736 -1.440 1.00 92.75 73 ASP A N 1
ATOM 598 C CA . ASP A 1 73 ? 7.661 1.461 -0.702 1.00 92.75 73 ASP A CA 1
ATOM 599 C C . ASP A 1 73 ? 6.271 1.043 -0.170 1.00 92.75 73 ASP A C 1
ATOM 601 O O . ASP A 1 73 ? 6.075 -0.094 0.257 1.00 92.75 73 ASP A O 1
ATOM 605 N N . LEU A 1 74 ? 5.290 1.952 -0.206 1.00 95.31 74 LEU A N 1
ATOM 606 C CA . LEU A 1 74 ? 3.897 1.697 0.169 1.00 95.31 74 LEU A CA 1
ATOM 607 C C . LEU A 1 74 ? 3.150 0.797 -0.834 1.00 95.31 74 LEU A C 1
ATOM 609 O O . LEU A 1 74 ? 2.149 0.176 -0.480 1.00 95.31 74 LEU A O 1
ATOM 613 N N . VAL A 1 75 ? 3.580 0.772 -2.098 1.00 96.38 75 VAL A N 1
ATOM 614 C CA . VAL A 1 75 ? 2.832 0.136 -3.191 1.00 96.38 75 VAL A CA 1
ATOM 615 C C . VAL A 1 75 ? 2.921 -1.387 -3.106 1.00 96.38 75 VAL A C 1
ATOM 617 O O . VAL A 1 75 ? 3.993 -1.950 -2.913 1.00 96.38 75 VAL A O 1
ATOM 620 N N . THR A 1 76 ? 1.782 -2.049 -3.312 1.00 96.94 76 THR A N 1
ATOM 621 C CA . THR A 1 76 ? 1.675 -3.522 -3.336 1.00 96.94 76 THR A CA 1
ATOM 622 C C . THR A 1 76 ? 1.234 -4.048 -4.701 1.00 96.94 76 THR A C 1
ATOM 624 O O . THR A 1 76 ? 1.606 -5.149 -5.087 1.00 96.94 76 THR A O 1
ATOM 627 N N . HIS A 1 77 ? 0.463 -3.254 -5.447 1.00 97.62 77 HIS A N 1
ATOM 628 C CA . HIS A 1 77 ? -0.019 -3.578 -6.785 1.00 97.62 77 HIS A CA 1
ATOM 629 C C . HIS A 1 77 ? 0.417 -2.459 -7.733 1.00 97.62 77 HIS A C 1
ATOM 631 O O . HIS A 1 77 ? -0.040 -1.319 -7.606 1.00 97.62 77 HIS A O 1
ATOM 637 N N . LEU A 1 78 ? 1.331 -2.766 -8.648 1.00 96.00 78 LEU A N 1
ATOM 638 C CA . LEU A 1 78 ? 1.922 -1.800 -9.567 1.00 96.00 78 LEU A CA 1
ATOM 639 C C . LEU A 1 78 ? 1.562 -2.145 -11.011 1.00 96.00 78 LEU A C 1
ATOM 641 O O . LEU A 1 78 ? 1.839 -3.243 -11.480 1.00 96.00 78 LEU A O 1
ATOM 645 N N . GLU A 1 79 ? 0.985 -1.181 -11.718 1.00 96.06 79 GLU A N 1
ATOM 646 C CA . GLU A 1 79 ? 0.715 -1.276 -13.153 1.00 96.06 79 GLU A CA 1
ATOM 647 C C . GLU A 1 79 ? 1.505 -0.172 -13.863 1.00 96.06 79 GLU A C 1
ATOM 649 O O . GLU A 1 79 ? 1.332 1.013 -13.557 1.00 96.06 79 GLU A O 1
ATOM 654 N N . PHE A 1 80 ? 2.376 -0.530 -14.801 1.00 95.75 80 PHE A N 1
ATOM 655 C CA . PHE A 1 80 ? 3.042 0.451 -15.655 1.00 95.75 80 PHE A CA 1
ATOM 656 C C . PHE A 1 80 ? 2.181 0.821 -16.865 1.00 95.75 80 PHE A C 1
ATOM 658 O O . PHE A 1 80 ? 1.424 -0.006 -17.372 1.00 95.75 80 PHE A O 1
ATOM 665 N N . SER A 1 81 ? 2.285 2.072 -17.322 1.00 95.06 81 SER A N 1
ATOM 666 C CA . SER A 1 81 ? 1.627 2.525 -18.552 1.00 95.06 81 SER A CA 1
ATOM 667 C C . SER A 1 81 ? 2.197 1.833 -19.793 1.00 95.06 81 SER A C 1
ATOM 669 O O . SER A 1 81 ? 3.327 1.349 -19.787 1.00 95.06 81 SER A O 1
ATOM 671 N N . ASP A 1 82 ? 1.429 1.840 -20.886 1.00 95.12 82 ASP A N 1
ATOM 672 C CA . ASP A 1 82 ? 1.862 1.295 -22.180 1.00 95.12 82 ASP A CA 1
ATOM 673 C C . ASP A 1 82 ? 3.159 1.915 -22.695 1.00 95.12 82 ASP A C 1
ATOM 675 O O . ASP A 1 82 ? 3.954 1.212 -23.302 1.00 95.12 82 ASP A O 1
ATOM 679 N N . GLU A 1 83 ? 3.384 3.197 -22.417 1.00 94.31 83 GLU A N 1
ATOM 680 C CA . GLU A 1 83 ? 4.554 3.967 -22.856 1.00 94.31 83 GLU A CA 1
ATOM 681 C C . GLU A 1 83 ? 5.815 3.722 -22.009 1.00 94.31 83 GLU A C 1
ATOM 683 O O . GLU A 1 83 ? 6.901 4.168 -22.378 1.00 94.31 83 GLU A O 1
ATOM 688 N N . PHE A 1 84 ? 5.703 3.041 -20.865 1.00 93.44 84 PHE A N 1
ATOM 689 C CA . PHE A 1 84 ? 6.842 2.827 -19.978 1.00 93.44 84 PHE A CA 1
ATOM 690 C C . PHE A 1 84 ? 7.818 1.795 -20.567 1.00 93.44 84 PHE A C 1
ATOM 692 O O . PHE A 1 84 ? 7.478 0.624 -20.728 1.00 93.44 84 PHE A O 1
ATOM 699 N N . ASN A 1 85 ? 9.056 2.218 -20.837 1.00 92.56 85 ASN A N 1
ATOM 700 C CA . ASN A 1 85 ? 10.123 1.360 -21.370 1.00 92.56 85 ASN A CA 1
ATOM 701 C C . ASN A 1 85 ? 11.494 1.642 -20.719 1.00 92.56 85 ASN A C 1
ATOM 703 O O . ASN A 1 85 ? 12.547 1.466 -21.336 1.00 92.56 85 ASN A O 1
ATOM 707 N N . ASP A 1 86 ? 11.486 2.107 -19.470 1.00 89.81 86 ASP A N 1
ATOM 708 C CA . ASP A 1 86 ? 12.700 2.382 -18.701 1.00 89.81 86 ASP A CA 1
ATOM 709 C C . ASP A 1 86 ? 13.088 1.195 -17.813 1.00 89.81 86 ASP A C 1
ATOM 711 O O . ASP A 1 86 ? 12.243 0.431 -17.347 1.00 89.81 86 ASP A O 1
ATOM 715 N N . SER A 1 87 ? 14.384 1.065 -17.521 1.00 88.81 87 SER A N 1
ATOM 716 C CA . SER A 1 87 ? 14.879 0.088 -16.547 1.00 88.81 87 SER A CA 1
ATOM 717 C C . SER A 1 87 ? 14.419 0.436 -15.126 1.00 88.81 87 SER A C 1
ATOM 719 O O . SER A 1 87 ? 14.477 1.595 -14.698 1.00 88.81 87 SER A O 1
ATOM 721 N N . ILE A 1 88 ? 14.010 -0.585 -14.369 1.00 85.81 88 ILE A N 1
ATOM 722 C CA . ILE A 1 88 ? 13.607 -0.461 -12.964 1.00 85.81 88 ILE A CA 1
ATOM 723 C C . ILE A 1 88 ? 14.735 -0.988 -12.088 1.00 85.81 88 ILE A C 1
ATOM 725 O O . ILE A 1 88 ? 15.107 -2.150 -12.179 1.00 85.81 88 ILE A O 1
ATOM 729 N N . TYR A 1 89 ? 15.263 -0.131 -11.219 1.00 82.25 89 TYR A N 1
ATOM 730 C CA . TYR A 1 89 ? 16.373 -0.496 -10.334 1.00 82.25 89 TYR A CA 1
ATOM 731 C C . TYR A 1 89 ? 15.908 -1.063 -8.992 1.00 82.25 89 TYR A C 1
ATOM 733 O O . TYR A 1 89 ? 16.642 -1.810 -8.350 1.00 82.25 89 TYR A O 1
ATOM 741 N N . LYS A 1 90 ? 14.708 -0.680 -8.541 1.00 86.00 90 LYS A N 1
ATOM 742 C CA . LYS A 1 90 ? 14.182 -1.053 -7.229 1.00 86.00 90 LYS A CA 1
ATOM 743 C C . LYS A 1 90 ? 12.663 -1.158 -7.263 1.00 86.00 90 LYS A C 1
ATOM 745 O O . LYS A 1 90 ? 11.985 -0.196 -7.627 1.00 86.00 90 LYS A O 1
ATOM 750 N N . PHE A 1 91 ? 12.146 -2.295 -6.810 1.00 90.06 91 PHE A N 1
ATOM 751 C CA . PHE A 1 91 ? 10.724 -2.478 -6.543 1.00 90.06 91 PHE A CA 1
ATOM 752 C C . PHE A 1 91 ? 10.394 -2.231 -5.066 1.00 90.06 91 PHE A C 1
ATOM 754 O O . PHE A 1 91 ? 11.271 -2.355 -4.205 1.00 90.06 91 PHE A O 1
ATOM 761 N N . PRO A 1 92 ? 9.132 -1.886 -4.755 1.00 91.25 92 PRO A N 1
ATOM 762 C CA . PRO A 1 92 ? 8.658 -1.826 -3.381 1.00 91.25 92 PRO A CA 1
ATOM 763 C C . PRO A 1 92 ? 8.847 -3.177 -2.675 1.00 91.25 92 PRO A C 1
ATOM 765 O O . PRO A 1 92 ? 8.530 -4.213 -3.259 1.00 91.25 92 PRO A O 1
ATOM 768 N N . PRO A 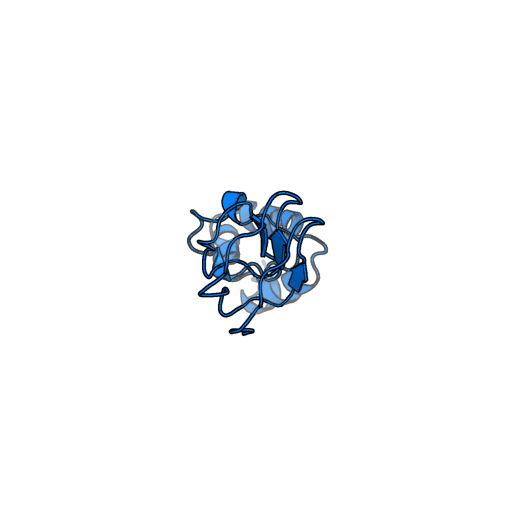1 93 ? 9.263 -3.194 -1.400 1.00 91.69 93 PRO A N 1
ATOM 769 C CA . PRO A 1 93 ? 9.513 -4.436 -0.664 1.00 91.69 93 PRO A CA 1
ATOM 770 C C . PRO A 1 93 ? 8.239 -5.250 -0.389 1.00 91.69 93 PRO A C 1
ATOM 772 O O . PRO A 1 93 ? 8.315 -6.417 -0.026 1.00 91.69 93 PRO A O 1
ATOM 775 N N . ARG A 1 94 ? 7.057 -4.632 -0.514 1.00 92.12 94 ARG A N 1
ATOM 776 C CA . ARG A 1 94 ? 5.746 -5.269 -0.305 1.00 92.12 94 ARG A CA 1
ATOM 777 C C . ARG A 1 94 ? 5.003 -5.528 -1.620 1.00 92.12 94 ARG A C 1
ATOM 779 O O . ARG A 1 94 ? 3.790 -5.740 -1.592 1.00 92.12 94 ARG A O 1
ATOM 786 N N . LEU A 1 95 ? 5.688 -5.447 -2.761 1.00 94.56 95 LEU A N 1
ATOM 787 C CA . LEU A 1 95 ? 5.070 -5.658 -4.064 1.00 94.56 95 LEU A CA 1
ATOM 788 C C . LEU A 1 95 ? 4.600 -7.112 -4.196 1.00 94.56 95 LEU A C 1
ATOM 790 O O . LEU A 1 95 ? 5.394 -8.037 -4.099 1.00 94.56 95 LEU A O 1
ATOM 794 N N . SER A 1 96 ? 3.305 -7.301 -4.427 1.00 95.00 96 SER A N 1
ATOM 795 C CA . SER A 1 96 ? 2.677 -8.613 -4.620 1.00 95.00 96 SER A CA 1
ATOM 796 C C . SER A 1 96 ? 2.107 -8.794 -6.025 1.00 95.00 96 SER A C 1
ATOM 798 O O . SER A 1 96 ? 1.812 -9.914 -6.428 1.00 95.00 96 SER A O 1
ATOM 800 N N . TYR A 1 97 ? 1.908 -7.699 -6.761 1.00 95.69 97 TYR A N 1
ATOM 801 C CA . TYR A 1 97 ? 1.384 -7.717 -8.121 1.00 95.69 97 TYR A CA 1
ATOM 802 C C . TYR A 1 97 ? 2.093 -6.672 -8.978 1.00 95.69 97 TYR A C 1
ATOM 804 O O . TYR A 1 97 ? 2.205 -5.509 -8.581 1.00 95.69 97 TYR A O 1
ATOM 812 N N . LEU A 1 98 ? 2.533 -7.088 -10.162 1.00 94.06 98 LEU A N 1
ATOM 813 C CA . LEU A 1 98 ? 3.221 -6.251 -11.133 1.00 94.06 98 LEU A CA 1
ATOM 814 C C . LEU A 1 98 ? 2.708 -6.560 -12.537 1.00 94.06 98 LEU A C 1
ATOM 816 O O . LEU A 1 98 ? 2.705 -7.718 -12.950 1.00 94.06 98 LEU A O 1
ATOM 820 N N . SER A 1 99 ? 2.339 -5.526 -13.287 1.00 94.81 99 SER A N 1
ATOM 821 C CA . SER A 1 99 ? 2.072 -5.645 -14.719 1.00 94.81 99 SER A CA 1
ATOM 822 C C . SER A 1 99 ? 2.757 -4.534 -15.505 1.00 94.81 99 SER A C 1
ATOM 824 O O . SER A 1 99 ? 2.819 -3.383 -15.065 1.00 94.81 99 SER A O 1
ATOM 826 N N . PHE A 1 100 ? 3.233 -4.883 -16.696 1.00 94.69 100 PHE A N 1
ATOM 827 C CA . PHE A 1 100 ? 3.834 -3.956 -17.647 1.00 94.69 100 PHE A CA 1
ATOM 828 C C . PHE A 1 100 ? 2.887 -3.674 -18.806 1.00 94.69 100 PHE A C 1
ATOM 830 O O . PHE A 1 100 ? 2.074 -4.521 -19.177 1.00 94.69 100 PHE A O 1
ATOM 837 N N . GLY A 1 101 ? 3.003 -2.472 -19.360 1.00 94.00 101 GLY A N 1
ATOM 838 C CA . GLY A 1 101 ? 2.295 -2.084 -20.567 1.00 94.00 101 GLY A CA 1
ATOM 839 C C . GLY A 1 101 ? 2.956 -2.614 -21.845 1.00 94.00 101 GLY A C 1
ATOM 840 O O . GLY A 1 101 ? 4.023 -3.232 -21.817 1.00 94.00 101 GLY A O 1
ATOM 841 N N . ARG A 1 102 ? 2.312 -2.360 -22.986 1.00 95.31 102 ARG A N 1
ATOM 842 C CA . ARG A 1 102 ? 2.632 -2.995 -24.279 1.00 95.31 102 ARG A CA 1
ATOM 843 C C . ARG A 1 102 ? 4.029 -2.708 -24.842 1.00 95.31 102 ARG A C 1
ATOM 845 O O . ARG A 1 102 ? 4.523 -3.534 -25.605 1.00 95.31 102 ARG A O 1
ATOM 852 N N . HIS A 1 103 ? 4.654 -1.571 -24.525 1.00 95.44 103 HIS A N 1
ATOM 853 C CA . HIS A 1 103 ? 5.950 -1.192 -25.112 1.00 95.44 103 HIS A CA 1
ATOM 854 C C . HIS A 1 103 ? 7.166 -1.525 -24.239 1.00 95.44 103 HIS A C 1
ATOM 856 O O . HIS A 1 103 ? 8.289 -1.178 -24.611 1.00 95.44 103 HIS A O 1
ATOM 862 N N . PHE A 1 104 ? 6.975 -2.199 -23.102 1.00 94.12 104 PHE A N 1
ATOM 863 C CA . PHE A 1 104 ? 8.083 -2.565 -22.227 1.00 94.12 104 PHE A CA 1
ATOM 864 C C . PHE A 1 104 ? 8.970 -3.647 -22.866 1.00 94.12 104 PHE A C 1
ATOM 866 O O . PHE A 1 104 ? 8.515 -4.752 -23.157 1.00 94.12 104 PHE A O 1
ATOM 873 N N . ASN A 1 105 ? 10.250 -3.329 -23.066 1.00 93.81 105 ASN A N 1
ATOM 874 C CA . ASN A 1 105 ? 11.251 -4.204 -23.683 1.00 93.81 105 ASN A CA 1
ATOM 875 C C . ASN A 1 105 ? 12.611 -4.102 -22.963 1.00 93.81 105 ASN A C 1
ATOM 877 O O . ASN A 1 105 ? 13.671 -4.003 -23.588 1.00 93.81 105 ASN A O 1
ATOM 881 N N . LYS A 1 106 ? 12.588 -4.042 -21.628 1.00 90.06 106 LYS A N 1
ATOM 882 C CA . LYS A 1 106 ? 13.793 -4.055 -20.786 1.00 90.06 106 LYS A CA 1
ATOM 883 C C . LYS A 1 106 ? 13.849 -5.345 -19.977 1.00 90.06 106 LYS A C 1
ATOM 885 O O . LYS A 1 106 ? 12.815 -5.928 -19.664 1.00 90.06 106 LYS A O 1
ATOM 890 N N . SER A 1 107 ? 15.057 -5.784 -19.627 1.00 87.38 107 SER A N 1
ATOM 891 C CA . SER A 1 107 ? 15.220 -6.855 -18.647 1.00 87.38 107 SER A CA 1
ATOM 892 C C . SER A 1 107 ? 14.763 -6.379 -17.265 1.00 87.38 107 SER A C 1
ATOM 894 O O . SER A 1 107 ? 14.827 -5.188 -16.941 1.00 87.38 107 SER A O 1
ATOM 896 N N . VAL A 1 108 ? 14.269 -7.316 -16.459 1.00 82.19 108 VAL A N 1
ATOM 897 C CA . VAL A 1 108 ? 13.881 -7.076 -15.067 1.00 82.19 108 VAL A CA 1
ATOM 898 C C . VAL A 1 108 ? 14.808 -7.912 -14.198 1.00 82.19 108 VAL A C 1
ATOM 900 O O . VAL A 1 108 ? 14.547 -9.084 -13.944 1.00 82.19 108 VAL A O 1
ATOM 903 N N . ASP A 1 109 ? 15.925 -7.311 -13.800 1.00 73.44 109 ASP A N 1
ATOM 904 C CA . ASP A 1 109 ? 17.033 -8.041 -13.172 1.00 73.44 109 ASP A CA 1
ATOM 905 C C . ASP A 1 109 ? 16.850 -8.213 -11.653 1.00 73.44 109 ASP A C 1
ATOM 907 O O . ASP A 1 109 ? 17.523 -9.031 -11.030 1.00 73.44 109 ASP A O 1
ATOM 911 N N . SER A 1 110 ? 15.936 -7.455 -11.042 1.00 65.69 110 SER A N 1
ATOM 912 C CA . SER A 1 110 ? 15.725 -7.416 -9.593 1.00 65.69 110 SER A CA 1
ATOM 913 C C . SER A 1 110 ? 14.250 -7.577 -9.228 1.00 65.69 110 SER A C 1
ATOM 915 O O . SER A 1 110 ? 13.588 -6.606 -8.890 1.00 65.69 110 SER A O 1
ATOM 917 N N . PHE A 1 111 ? 13.709 -8.797 -9.278 1.00 65.38 111 PHE A N 1
ATOM 918 C CA . PHE A 1 111 ? 12.397 -9.074 -8.676 1.00 65.38 111 PHE A CA 1
ATOM 919 C C . PHE A 1 111 ? 12.500 -9.141 -7.136 1.00 65.38 111 PHE A C 1
ATOM 921 O O . PHE A 1 111 ? 13.504 -9.654 -6.635 1.00 65.38 111 PHE A O 1
ATOM 928 N N . PRO A 1 112 ? 11.514 -8.598 -6.393 1.00 59.38 112 PRO A N 1
ATOM 929 C CA . PRO A 1 112 ? 11.429 -8.733 -4.939 1.00 59.38 112 PRO A CA 1
ATOM 930 C C . PRO A 1 112 ? 11.050 -10.149 -4.488 1.00 59.38 112 PRO A C 1
ATOM 932 O O . PRO A 1 112 ? 10.386 -10.871 -5.269 1.00 59.38 112 PRO A O 1
#

pLDDT: mean 90.81, std 9.71, range [40.78, 98.0]

Sequence (112 aa):
MLSLCQDTILYIAEYLPSNNDKMALSSICIKMDTLKYKFIYHGRVYAKDIENLSYKYNFKHVFRRASCKIISDLVTHLEFSDEFNDSIYKFPPRLSYLSFGRHFNKSVDSFP

Organism: NCBI:txid1070528

Radius of gyration: 17.9 Å; chains: 1; bounding box: 41×21×54 Å

Secondary structure (DSSP, 8-state):
-----HHHHHHHHTT-SSHHHHHHHHHT-HHHHGGGGT--EEEEEEHHHHTT-TTGGGEEEEEEEESSS---TT-SEEEE-TT--PPP----TT--EEE--TT--S------